Protein AF-A0A382CUG9-F1 (afdb_monomer_lite)

Radius of gyration: 14.4 Å; chains: 1; bounding box: 29×30×38 Å

Sequence (60 aa):
VSISDSKLEIKIKLNRRTKNHLNSMYFGVLAVGADVTGGFLAMNYIQASKSKINLIFKDF

Foldseek 3Di:
DDDDPVDDDDDDDQDPVQADPVSDGDPVSVVVRVVVRVVVVVVVVVVVVVDPDDDDDDDD

Organism: NCBI:txid408172

Secondary structure (DSSP, 8-state):
-EEETTEEE-----STTTB-TTSSBPHHHHHHHHHHHHHHHHHHHHHHHTS---------

InterPro domains:
  IPR029069 HotDog domain superfamily [SSF54637] (2-48)

Structure (mmCIF, N/CA/C/O backbone):
data_AF-A0A382CUG9-F1
#
_entry.id   AF-A0A382CUG9-F1
#
loop_
_atom_site.group_PDB
_atom_site.id
_atom_site.type_symbol
_atom_site.label_atom_id
_atom_site.label_alt_id
_atom_site.label_comp_id
_atom_site.label_asym_id
_atom_site.label_entity_id
_atom_site.label_seq_id
_atom_site.pdbx_PDB_ins_code
_atom_site.Cartn_x
_atom_site.Cartn_y
_atom_site.Cartn_z
_atom_site.occupancy
_atom_site.B_iso_or_equiv
_atom_site.auth_seq_id
_atom_site.auth_comp_id
_atom_site.auth_asym_id
_atom_site.auth_atom_id
_atom_site.pdbx_PDB_model_num
ATOM 1 N N . VAL A 1 1 ? 2.546 8.499 4.451 1.00 86.44 1 VAL A N 1
ATOM 2 C CA . VAL A 1 1 ? 1.073 8.449 4.327 1.00 86.44 1 VAL A CA 1
ATOM 3 C C . VAL A 1 1 ? 0.542 9.794 4.787 1.00 86.44 1 VAL A C 1
ATOM 5 O O . VAL A 1 1 ? 1.093 10.326 5.742 1.00 86.44 1 VAL A O 1
ATOM 8 N N . SER A 1 2 ? -0.424 10.374 4.083 1.00 92.25 2 SER A N 1
ATOM 9 C CA . SER A 1 2 ? -1.128 11.591 4.507 1.00 92.25 2 SER A CA 1
ATOM 10 C C . SER A 1 2 ? -2.618 11.278 4.550 1.00 92.25 2 SER A C 1
ATOM 12 O O . SER A 1 2 ? -3.117 10.639 3.627 1.00 92.25 2 SER A O 1
ATOM 14 N N . ILE A 1 3 ? -3.291 11.649 5.638 1.00 89.81 3 ILE A N 1
ATOM 15 C CA . ILE A 1 3 ? -4.708 11.356 5.876 1.00 89.81 3 ILE A CA 1
ATOM 16 C C . ILE A 1 3 ? -5.379 12.654 6.322 1.00 89.81 3 ILE A C 1
ATOM 18 O O . ILE A 1 3 ? -4.869 13.336 7.209 1.00 89.81 3 ILE A O 1
ATOM 22 N N . SER A 1 4 ? -6.503 12.978 5.699 1.00 91.06 4 SER A N 1
ATOM 23 C CA . SER A 1 4 ? -7.463 13.997 6.111 1.00 91.06 4 SER A CA 1
ATOM 24 C C . SER A 1 4 ? -8.874 13.410 6.053 1.00 91.06 4 SER A C 1
ATOM 26 O O . SER A 1 4 ? -9.069 12.299 5.556 1.00 91.06 4 SER A O 1
ATOM 28 N N . ASP A 1 5 ? -9.867 14.172 6.505 1.00 87.94 5 ASP A N 1
ATOM 29 C CA . ASP A 1 5 ? -11.265 13.723 6.552 1.00 87.94 5 ASP A CA 1
ATOM 30 C C . ASP A 1 5 ? -11.838 13.333 5.178 1.00 87.94 5 ASP A C 1
ATOM 32 O O . ASP A 1 5 ? -12.768 12.537 5.095 1.00 87.94 5 ASP A O 1
ATOM 36 N N . SER A 1 6 ? -11.275 13.865 4.088 1.00 93.19 6 SER A N 1
ATOM 37 C CA . SER A 1 6 ? -11.740 13.628 2.716 1.00 93.19 6 SER A CA 1
ATOM 38 C C . SER A 1 6 ? -10.709 12.962 1.805 1.00 93.19 6 SER A C 1
ATOM 40 O O . SER A 1 6 ? -10.999 12.720 0.632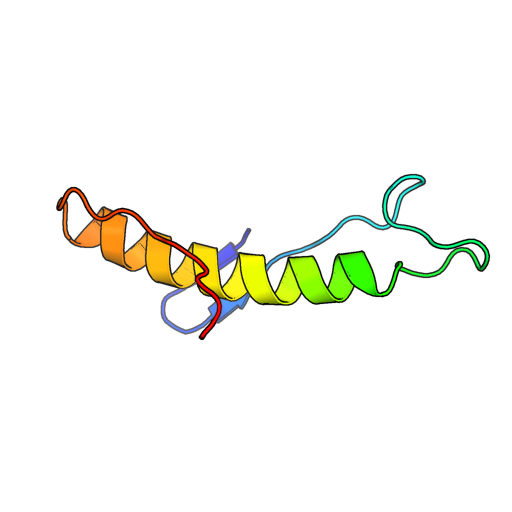 1.00 93.19 6 SER A O 1
ATOM 42 N N . LYS A 1 7 ? -9.491 12.692 2.294 1.00 93.81 7 LYS A N 1
ATOM 43 C CA . LYS A 1 7 ? -8.396 12.236 1.434 1.00 93.81 7 LYS A CA 1
ATOM 44 C C . LYS A 1 7 ? -7.399 11.352 2.164 1.00 93.81 7 LYS A C 1
ATOM 46 O O . LYS A 1 7 ? -6.946 11.662 3.260 1.00 93.81 7 LYS A O 1
ATOM 51 N N . LEU A 1 8 ? -6.965 10.298 1.482 1.00 94.19 8 LEU A N 1
ATOM 52 C CA . LEU A 1 8 ? -5.830 9.484 1.888 1.00 94.19 8 LEU A CA 1
ATOM 53 C C . LEU A 1 8 ? -4.830 9.399 0.735 1.00 94.19 8 LEU A C 1
ATOM 55 O O . LEU A 1 8 ? -5.191 9.058 -0.387 1.00 94.19 8 LEU A O 1
ATOM 59 N N . GLU A 1 9 ? -3.567 9.717 1.009 1.00 95.19 9 GLU A N 1
ATOM 60 C CA . GLU A 1 9 ? -2.477 9.638 0.040 1.00 95.19 9 GLU A CA 1
ATOM 61 C C . GLU A 1 9 ? -1.360 8.709 0.512 1.00 95.19 9 GLU A C 1
ATOM 63 O O . GLU A 1 9 ? -0.761 8.883 1.586 1.00 95.19 9 GLU A O 1
ATOM 68 N N . ILE A 1 10 ? -0.991 7.780 -0.368 1.00 94.62 10 ILE A N 1
ATOM 69 C CA . ILE A 1 10 ? 0.201 6.946 -0.234 1.00 94.62 10 ILE A CA 1
ATOM 70 C C . ILE A 1 10 ? 1.189 7.321 -1.332 1.00 94.62 10 ILE A C 1
ATOM 72 O O . ILE A 1 10 ? 0.858 7.354 -2.512 1.00 94.62 10 ILE A O 1
ATOM 76 N N . LYS A 1 11 ? 2.430 7.606 -0.934 1.00 95.62 11 LYS A N 1
ATOM 77 C CA . LYS A 1 11 ? 3.526 7.918 -1.853 1.00 95.62 11 LYS A CA 1
ATOM 78 C C . LYS A 1 11 ? 4.514 6.766 -1.837 1.00 95.62 11 LYS A C 1
ATOM 80 O O . LYS A 1 11 ? 5.104 6.480 -0.796 1.00 95.62 11 LYS A O 1
ATOM 85 N N . ILE A 1 12 ? 4.714 6.130 -2.988 1.00 96.50 12 ILE A N 1
ATOM 86 C CA . ILE A 1 12 ? 5.703 5.066 -3.151 1.00 96.50 12 ILE A CA 1
ATOM 87 C C . ILE A 1 12 ? 6.918 5.636 -3.873 1.00 96.50 12 ILE A C 1
ATOM 89 O O . ILE A 1 12 ? 6.828 6.125 -4.997 1.00 96.50 12 ILE A O 1
ATOM 93 N N . LYS A 1 13 ? 8.082 5.580 -3.219 1.00 96.56 13 LYS A N 1
ATOM 94 C CA . LYS A 1 13 ? 9.330 6.067 -3.811 1.00 96.56 13 LYS A CA 1
ATOM 95 C C . LYS A 1 13 ? 9.730 5.183 -4.990 1.00 96.56 13 LYS A C 1
ATOM 97 O O . LYS A 1 13 ? 9.866 3.970 -4.827 1.00 96.56 13 LYS A O 1
ATOM 102 N N . LEU A 1 14 ? 10.033 5.793 -6.133 1.00 97.19 14 LEU A N 1
ATOM 103 C CA . LEU A 1 14 ? 10.642 5.106 -7.270 1.00 97.19 14 LEU A CA 1
ATOM 104 C C . LEU A 1 14 ? 12.137 4.856 -6.991 1.00 97.19 14 LEU A C 1
ATOM 106 O O . LEU A 1 14 ? 12.938 5.785 -6.930 1.00 97.19 14 LEU A O 1
ATOM 110 N N . ASN A 1 15 ? 12.521 3.601 -6.772 1.00 97.19 15 ASN A N 1
ATOM 111 C CA . ASN A 1 15 ? 13.869 3.178 -6.396 1.00 97.19 15 ASN A CA 1
ATOM 112 C C . ASN A 1 15 ? 14.188 1.793 -6.992 1.00 97.19 15 ASN A C 1
ATOM 114 O O . ASN A 1 15 ? 13.338 1.189 -7.637 1.00 97.19 15 ASN A O 1
ATOM 118 N N . ARG A 1 16 ? 15.403 1.271 -6.764 1.00 96.06 16 ARG A N 1
ATOM 119 C CA . ARG A 1 16 ? 15.845 -0.026 -7.317 1.00 96.06 16 ARG A CA 1
ATOM 120 C C . ARG A 1 16 ? 14.866 -1.179 -7.047 1.00 96.06 16 ARG A C 1
ATOM 122 O O . ARG A 1 16 ? 14.740 -2.053 -7.889 1.00 96.06 16 ARG A O 1
ATOM 129 N N . ARG A 1 17 ? 14.193 -1.193 -5.891 1.00 96.06 17 ARG A N 1
ATOM 130 C CA . ARG A 1 17 ? 13.250 -2.255 -5.499 1.00 96.06 17 ARG A CA 1
ATOM 131 C C . ARG A 1 17 ? 11.848 -2.065 -6.073 1.00 96.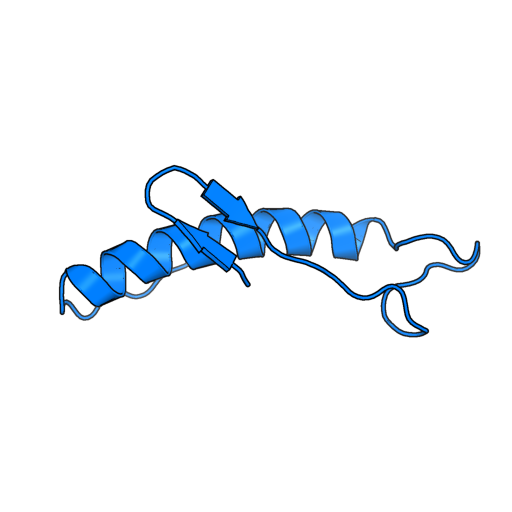06 17 ARG A C 1
ATOM 133 O O . ARG A 1 17 ? 11.105 -3.031 -6.150 1.00 96.06 17 ARG A O 1
ATOM 140 N N . THR A 1 18 ? 11.470 -0.837 -6.423 1.00 97.75 18 THR A N 1
ATOM 141 C CA . THR A 1 18 ? 10.117 -0.519 -6.910 1.00 97.75 18 THR A CA 1
ATOM 142 C C . THR A 1 18 ? 10.048 -0.337 -8.423 1.00 97.75 18 THR A C 1
ATOM 144 O O . THR A 1 18 ? 8.960 -0.177 -8.975 1.00 97.75 18 THR A O 1
ATOM 147 N N . LYS A 1 19 ? 11.200 -0.362 -9.100 1.00 97.88 19 LYS A N 1
ATOM 148 C CA . LYS A 1 19 ? 11.317 -0.301 -10.555 1.00 97.88 19 LYS A CA 1
ATOM 149 C C . LYS A 1 19 ? 11.228 -1.685 -11.200 1.00 97.88 19 LYS A C 1
ATOM 151 O O . LYS A 1 19 ? 11.605 -2.685 -10.597 1.00 97.88 19 LYS A O 1
ATOM 156 N N . ASN A 1 20 ? 10.784 -1.717 -12.450 1.00 96.69 20 ASN A N 1
ATOM 157 C CA . ASN A 1 20 ? 10.904 -2.862 -13.348 1.00 96.69 20 ASN A CA 1
ATOM 158 C C . ASN A 1 20 ? 12.182 -2.769 -14.213 1.00 96.69 20 ASN A C 1
ATOM 160 O O . ASN A 1 20 ? 12.968 -1.826 -14.097 1.00 96.69 20 ASN A O 1
ATOM 164 N N . HIS A 1 21 ? 12.364 -3.735 -15.118 1.00 95.81 21 HIS A N 1
ATOM 165 C CA . HIS A 1 21 ? 13.486 -3.801 -16.067 1.00 95.81 21 HIS A CA 1
ATOM 166 C C . HIS A 1 21 ? 13.512 -2.653 -17.100 1.00 95.81 21 HIS A C 1
ATOM 168 O O . HIS A 1 21 ? 14.507 -2.484 -17.795 1.00 95.81 21 HIS A O 1
ATOM 174 N N . LEU A 1 22 ? 12.453 -1.839 -17.171 1.00 97.00 22 LEU A N 1
ATOM 175 C CA . LEU A 1 22 ? 12.341 -0.646 -18.018 1.00 97.00 22 LEU A CA 1
ATOM 176 C C . LEU A 1 22 ? 12.554 0.658 -17.230 1.00 97.00 22 LEU A C 1
ATOM 178 O O . LEU A 1 22 ? 12.301 1.742 -17.743 1.00 97.00 22 LEU A O 1
ATOM 182 N N . ASN A 1 23 ? 13.006 0.580 -15.972 1.00 95.44 23 ASN A N 1
ATOM 183 C CA . ASN A 1 23 ? 13.188 1.716 -15.059 1.00 95.44 23 ASN A CA 1
ATOM 184 C C . ASN A 1 23 ? 11.906 2.475 -14.658 1.00 95.44 23 ASN A C 1
ATOM 186 O O . ASN A 1 23 ? 11.999 3.500 -13.973 1.00 95.44 23 ASN A O 1
ATOM 190 N N . SER A 1 24 ? 10.727 1.958 -15.002 1.00 97.31 24 SER A N 1
ATOM 191 C CA . SER A 1 24 ? 9.420 2.476 -14.579 1.00 97.31 24 SER A CA 1
ATOM 192 C C . SER A 1 24 ? 8.932 1.770 -13.314 1.00 97.31 24 SER A C 1
ATOM 194 O O . SER A 1 24 ? 9.493 0.751 -12.918 1.00 97.31 24 SER A O 1
ATOM 196 N N . MET A 1 25 ? 7.888 2.290 -12.661 1.00 97.56 25 MET A N 1
ATOM 197 C CA . MET A 1 25 ? 7.306 1.619 -11.494 1.00 97.56 25 MET A CA 1
ATOM 198 C C . MET A 1 25 ? 6.773 0.236 -11.887 1.00 97.56 25 MET A C 1
ATOM 200 O O . MET A 1 25 ? 6.046 0.098 -12.868 1.00 97.56 25 MET A O 1
ATOM 204 N N . TYR A 1 26 ? 7.155 -0.791 -11.131 1.00 97.88 26 TYR A N 1
ATOM 205 C CA . TYR A 1 26 ? 6.680 -2.149 -11.359 1.00 97.88 26 TYR A CA 1
ATOM 206 C C . TYR A 1 26 ? 5.170 -2.237 -11.116 1.00 97.88 26 TYR A C 1
ATOM 208 O O . TYR A 1 26 ? 4.672 -1.721 -10.119 1.00 97.88 26 TYR A O 1
ATOM 216 N N . PHE A 1 27 ? 4.443 -2.926 -11.996 1.00 97.12 27 PHE A N 1
ATOM 217 C CA . PHE A 1 27 ? 2.985 -3.042 -11.906 1.00 97.12 27 PHE A CA 1
ATOM 218 C C . PHE A 1 27 ? 2.515 -3.615 -10.560 1.00 97.12 27 PHE A C 1
ATOM 220 O O . PHE A 1 27 ? 1.594 -3.080 -9.951 1.00 97.12 27 PHE A O 1
ATOM 227 N N . GLY A 1 28 ? 3.210 -4.624 -10.025 1.00 96.94 28 GLY A N 1
ATOM 228 C CA . GLY A 1 28 ? 2.889 -5.166 -8.702 1.00 96.94 28 GLY A CA 1
ATOM 229 C C . GLY A 1 28 ? 3.031 -4.140 -7.572 1.00 96.94 28 GLY A C 1
ATOM 230 O O . GLY A 1 28 ? 2.295 -4.202 -6.598 1.00 96.94 28 GLY A O 1
ATOM 231 N N . VAL A 1 29 ? 3.914 -3.144 -7.709 1.00 97.50 29 VAL A N 1
ATOM 232 C CA . VAL A 1 29 ? 4.028 -2.050 -6.729 1.00 97.50 29 VAL A CA 1
ATOM 233 C C . VAL A 1 29 ? 2.813 -1.126 -6.792 1.00 97.50 29 VAL A C 1
ATOM 235 O O . VAL A 1 29 ? 2.376 -0.641 -5.752 1.00 97.50 29 VAL A O 1
ATOM 238 N N . LEU A 1 30 ? 2.248 -0.903 -7.984 1.00 95.25 30 LEU A N 1
ATOM 239 C CA . LEU A 1 30 ? 1.004 -0.144 -8.139 1.00 95.25 30 LEU A CA 1
ATOM 240 C C . LEU A 1 30 ? -0.174 -0.884 -7.496 1.00 95.25 30 LEU A C 1
ATOM 242 O O . LEU A 1 30 ? -0.918 -0.271 -6.735 1.00 95.25 30 LEU A O 1
ATOM 246 N N . ALA A 1 31 ? -0.294 -2.194 -7.740 1.00 95.81 31 ALA A N 1
ATOM 247 C CA . ALA A 1 31 ? -1.327 -3.032 -7.128 1.00 95.81 31 ALA A CA 1
ATOM 248 C C . ALA A 1 31 ? -1.227 -3.028 -5.592 1.00 95.81 31 ALA A C 1
ATOM 250 O O . ALA A 1 31 ? -2.192 -2.701 -4.910 1.00 95.81 31 ALA A O 1
ATOM 251 N N . VAL A 1 32 ? -0.024 -3.248 -5.047 1.00 94.94 32 VAL A N 1
ATOM 252 C CA . VAL A 1 32 ? 0.230 -3.138 -3.599 1.00 94.94 32 VAL A CA 1
ATOM 253 C C . VAL A 1 32 ? -0.118 -1.742 -3.078 1.00 94.94 32 VAL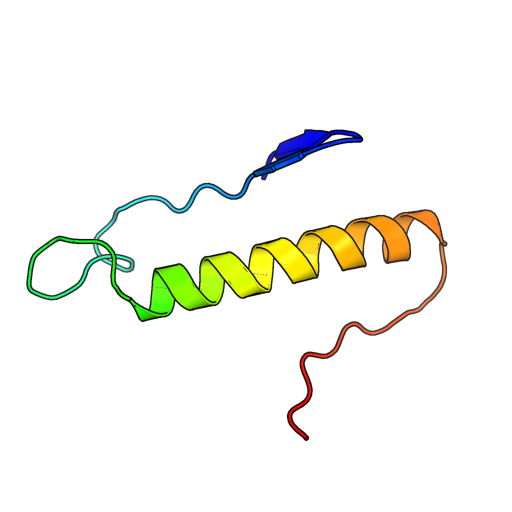 A C 1
ATOM 255 O O . VAL A 1 32 ? -0.678 -1.608 -1.996 1.00 94.94 32 VAL A O 1
ATOM 258 N N . GLY A 1 33 ? 0.183 -0.683 -3.834 1.00 95.19 33 GLY A N 1
ATOM 259 C CA . GLY A 1 33 ? -0.187 0.681 -3.460 1.00 95.19 33 GLY A CA 1
ATOM 260 C C . GLY A 1 33 ? -1.696 0.879 -3.309 1.00 95.19 33 GLY A C 1
ATOM 261 O O . GLY A 1 33 ? -2.125 1.541 -2.360 1.00 95.19 33 GLY A O 1
ATOM 262 N N . ALA A 1 34 ? -2.493 0.286 -4.200 1.00 93.44 34 ALA A N 1
ATOM 263 C CA . ALA A 1 34 ? -3.952 0.321 -4.128 1.00 93.44 34 ALA A CA 1
ATOM 264 C C . ALA A 1 34 ? -4.472 -0.396 -2.869 1.00 93.44 34 ALA A C 1
ATOM 266 O O . ALA A 1 34 ? -5.209 0.206 -2.085 1.00 93.44 34 ALA A O 1
ATOM 267 N N . ASP A 1 35 ? -4.007 -1.620 -2.609 1.00 93.31 35 ASP A N 1
ATOM 268 C CA . ASP A 1 35 ? -4.442 -2.409 -1.448 1.00 93.31 35 ASP A CA 1
ATOM 269 C C . ASP A 1 35 ? -4.052 -1.750 -0.122 1.00 93.31 35 ASP A C 1
ATOM 271 O O . ASP A 1 35 ? -4.867 -1.633 0.796 1.00 93.31 35 ASP A O 1
ATOM 275 N N . VAL A 1 36 ? -2.818 -1.245 -0.021 1.00 94.12 36 VAL A N 1
ATOM 276 C CA . VAL A 1 36 ? -2.335 -0.554 1.183 1.00 94.12 36 VAL A CA 1
ATOM 277 C C . VAL A 1 36 ? -3.150 0.717 1.440 1.00 94.12 36 VAL A C 1
ATOM 279 O O . VAL A 1 36 ? -3.415 1.041 2.595 1.00 94.12 36 VAL A O 1
ATOM 282 N N . THR A 1 37 ? -3.611 1.415 0.397 1.00 94.19 37 THR A N 1
ATOM 283 C CA . THR A 1 37 ? -4.482 2.598 0.534 1.00 94.19 37 THR A CA 1
ATOM 284 C C . THR A 1 37 ? -5.809 2.229 1.199 1.00 94.19 37 THR A C 1
ATOM 286 O O . THR A 1 37 ? -6.190 2.855 2.192 1.00 94.19 37 THR A O 1
ATOM 289 N N . GLY A 1 38 ? -6.476 1.173 0.722 1.00 92.06 38 GLY A N 1
ATOM 290 C CA . GLY A 1 38 ? -7.702 0.662 1.345 1.00 92.06 38 GLY A CA 1
ATOM 291 C C . GLY A 1 38 ? -7.466 0.135 2.763 1.00 92.06 38 GLY A C 1
ATOM 292 O O . GLY A 1 38 ? -8.235 0.426 3.681 1.00 92.06 38 GLY A O 1
ATOM 293 N N . GLY A 1 39 ? -6.352 -0.567 2.974 1.00 93.56 39 GLY A N 1
ATOM 294 C CA . GLY A 1 39 ? -5.978 -1.095 4.281 1.00 93.56 39 GLY A CA 1
ATOM 295 C C . GLY A 1 39 ? -5.733 -0.009 5.327 1.00 93.56 39 GLY A C 1
ATOM 296 O O . GLY A 1 39 ? -6.222 -0.116 6.449 1.00 93.56 39 GLY A O 1
ATOM 297 N N . PHE A 1 40 ? -5.038 1.072 4.964 1.00 93.69 40 PHE A N 1
ATOM 298 C CA . PHE A 1 40 ? -4.827 2.212 5.861 1.00 93.69 40 PHE A CA 1
ATOM 299 C C . PHE A 1 40 ? -6.133 2.926 6.213 1.00 93.69 40 PHE A C 1
ATOM 301 O O . PHE A 1 40 ? -6.295 3.347 7.359 1.00 93.69 40 PHE A O 1
ATOM 308 N N . LEU A 1 41 ? -7.070 3.037 5.266 1.00 92.38 41 LEU A N 1
ATOM 309 C CA . LEU A 1 41 ? -8.388 3.603 5.540 1.00 92.38 41 LEU A CA 1
ATOM 310 C C . LEU A 1 41 ? -9.139 2.764 6.581 1.00 92.38 41 LEU A C 1
ATOM 312 O O . LEU A 1 41 ? -9.594 3.301 7.589 1.00 92.38 41 LEU A O 1
ATOM 316 N N . ALA A 1 42 ? -9.207 1.444 6.388 1.00 93.00 42 ALA A N 1
ATOM 317 C CA . ALA A 1 42 ? -9.827 0.537 7.352 1.00 93.00 42 ALA A CA 1
ATOM 318 C C . ALA A 1 42 ? -9.127 0.596 8.721 1.00 93.00 42 ALA A C 1
ATOM 320 O O . ALA A 1 42 ? -9.784 0.680 9.759 1.00 93.00 42 ALA A O 1
ATOM 321 N N . MET A 1 43 ? -7.793 0.635 8.733 1.00 91.88 43 MET A N 1
ATOM 322 C CA . MET A 1 43 ? -7.002 0.725 9.959 1.00 91.88 43 MET A CA 1
ATOM 323 C C . MET A 1 43 ? -7.245 2.031 10.731 1.00 91.88 43 MET A C 1
ATOM 325 O O . MET A 1 43 ? -7.159 2.036 11.959 1.00 91.88 43 MET A O 1
ATOM 329 N N . ASN A 1 44 ? -7.573 3.132 10.046 1.00 90.81 44 ASN A N 1
ATOM 330 C CA . ASN A 1 44 ? -7.953 4.388 10.695 1.00 90.81 44 ASN A CA 1
ATOM 331 C C . ASN A 1 44 ? -9.241 4.215 11.523 1.00 90.81 44 ASN A C 1
ATOM 333 O O . ASN A 1 44 ? -9.276 4.548 12.707 1.00 90.81 44 ASN A O 1
ATOM 337 N N . TYR A 1 45 ? -10.269 3.595 10.937 1.00 91.88 45 TYR A N 1
ATOM 338 C CA . TYR A 1 45 ? -11.526 3.310 11.637 1.00 91.8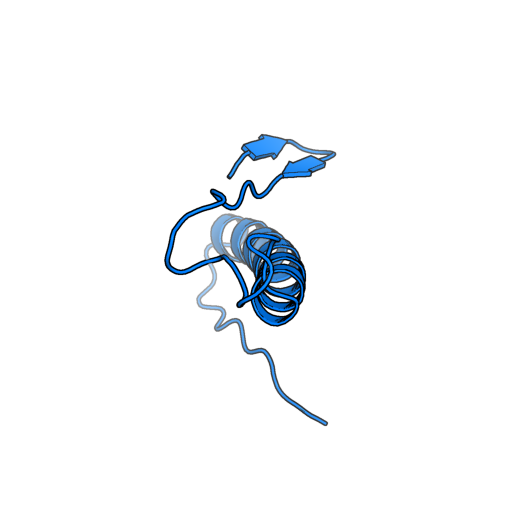8 45 TYR A CA 1
ATOM 339 C C . TYR A 1 45 ? -11.366 2.274 12.751 1.00 91.88 45 TYR A C 1
ATOM 341 O O . TYR A 1 45 ? -11.932 2.445 13.831 1.00 91.88 45 TYR A O 1
ATOM 349 N N . ILE A 1 46 ? -10.565 1.226 12.532 1.00 94.69 46 ILE A N 1
ATOM 350 C CA . ILE A 1 46 ? -10.278 0.218 13.562 1.00 94.69 46 ILE A CA 1
ATOM 351 C C . ILE A 1 46 ? -9.641 0.882 14.787 1.00 94.69 46 ILE A C 1
ATOM 353 O O . ILE A 1 46 ? -10.106 0.672 15.907 1.00 94.69 46 ILE A O 1
ATOM 357 N N . GLN A 1 47 ? -8.636 1.738 14.588 1.00 91.19 47 GLN A N 1
ATOM 358 C CA . GLN A 1 47 ? -7.998 2.465 15.688 1.00 91.19 47 GLN A 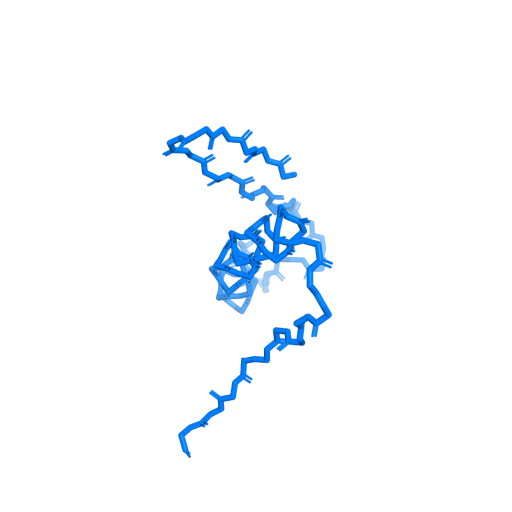CA 1
ATOM 359 C C . GLN A 1 47 ? -8.974 3.405 16.405 1.00 91.19 47 GLN A C 1
ATOM 361 O O . GLN A 1 47 ? -9.024 3.404 17.636 1.00 91.19 47 GLN A O 1
ATOM 366 N N . ALA A 1 48 ? -9.797 4.148 15.658 1.00 92.00 48 ALA A N 1
ATOM 367 C CA . ALA A 1 48 ? -10.820 5.021 16.233 1.00 92.00 48 ALA A CA 1
ATOM 368 C C . ALA A 1 48 ? -11.857 4.245 17.068 1.00 92.00 48 ALA A C 1
ATOM 370 O O . ALA A 1 48 ? -12.296 4.724 18.113 1.00 92.00 48 ALA A O 1
ATOM 371 N N . SER A 1 49 ? -12.201 3.022 16.652 1.00 95.50 49 SER A N 1
ATOM 372 C CA . SER A 1 49 ? -13.162 2.162 17.352 1.00 95.50 49 SER A CA 1
ATOM 373 C C . SER A 1 49 ? -12.654 1.600 18.687 1.00 95.50 49 SER A C 1
ATOM 375 O O . SER A 1 49 ? -13.449 1.065 19.459 1.00 95.50 49 SER A O 1
ATOM 377 N N . LYS A 1 50 ? -11.335 1.653 18.948 1.00 94.00 50 LYS A N 1
ATOM 378 C CA . LYS A 1 50 ? -10.655 1.025 20.103 1.00 94.00 50 LYS A CA 1
ATOM 379 C C . LYS A 1 50 ? -10.945 -0.475 20.279 1.00 94.00 50 LYS A C 1
ATOM 381 O O . LYS A 1 50 ? -10.705 -1.039 21.346 1.00 94.00 50 LYS A O 1
ATOM 386 N N . SER A 1 51 ? -11.445 -1.128 19.235 1.00 93.25 51 SER A N 1
ATOM 387 C CA . SER A 1 51 ? -11.810 -2.541 19.239 1.00 93.25 51 SER A CA 1
ATOM 388 C C . SER A 1 51 ? -10.680 -3.395 18.666 1.00 93.25 51 SER A C 1
ATOM 390 O O . SER A 1 51 ? -9.936 -2.965 17.784 1.00 93.25 51 SER A O 1
ATOM 392 N N . LYS A 1 52 ? -10.548 -4.635 19.148 1.00 92.56 52 LYS A N 1
ATOM 393 C CA . LYS A 1 52 ? -9.590 -5.607 18.598 1.00 92.56 52 LYS A CA 1
ATOM 394 C C . LYS A 1 52 ? -10.146 -6.226 17.316 1.00 92.56 52 LYS A C 1
ATOM 396 O O . LYS A 1 52 ? -10.748 -7.294 17.353 1.00 92.56 52 LYS A O 1
ATOM 401 N N . ILE A 1 53 ? -9.951 -5.537 16.195 1.00 94.38 53 ILE A N 1
ATOM 402 C CA . ILE A 1 53 ? -10.372 -5.989 14.865 1.00 94.38 53 ILE A CA 1
ATOM 403 C C . ILE A 1 53 ? -9.133 -6.413 14.073 1.00 94.38 53 ILE A C 1
ATOM 405 O O . ILE A 1 53 ? -8.184 -5.641 13.942 1.00 94.38 53 ILE A O 1
ATOM 409 N N . ASN A 1 54 ? -9.155 -7.628 13.524 1.00 92.12 54 ASN A N 1
ATOM 410 C CA . ASN A 1 54 ? -8.126 -8.112 12.606 1.00 92.12 54 ASN A CA 1
ATOM 411 C C . ASN A 1 54 ? -8.555 -7.807 11.167 1.00 92.12 54 ASN A C 1
ATOM 413 O O . ASN A 1 54 ? -9.539 -8.368 10.687 1.00 92.12 54 ASN A O 1
ATOM 417 N N . LEU A 1 55 ? -7.827 -6.924 10.482 1.00 91.25 55 LEU A N 1
ATOM 418 C CA . LEU A 1 55 ? -8.039 -6.655 9.061 1.00 91.25 55 LEU A CA 1
ATOM 419 C C . LEU A 1 55 ? -7.405 -7.775 8.224 1.00 91.25 55 LEU A C 1
ATOM 421 O O . LEU A 1 55 ? -6.212 -8.040 8.359 1.00 91.25 55 LEU A O 1
ATOM 425 N N . ILE A 1 56 ? -8.192 -8.419 7.361 1.00 90.81 56 ILE A N 1
ATOM 426 C CA . ILE A 1 56 ? -7.744 -9.535 6.519 1.00 90.81 56 ILE A CA 1
ATOM 427 C C . ILE A 1 56 ? -8.188 -9.270 5.080 1.00 90.81 56 ILE A C 1
ATOM 429 O O . ILE A 1 56 ? -9.361 -9.002 4.833 1.00 90.81 56 ILE A O 1
ATOM 433 N N . PHE A 1 57 ? -7.257 -9.386 4.135 1.00 86.12 57 PHE A N 1
ATOM 434 C CA . PHE A 1 57 ? -7.559 -9.453 2.707 1.00 86.12 57 PHE A CA 1
ATOM 435 C C . PHE A 1 57 ? -7.729 -10.930 2.344 1.00 86.12 57 PHE A C 1
ATOM 437 O O . PHE A 1 57 ? -6.744 -11.642 2.157 1.00 86.12 57 PHE A O 1
ATOM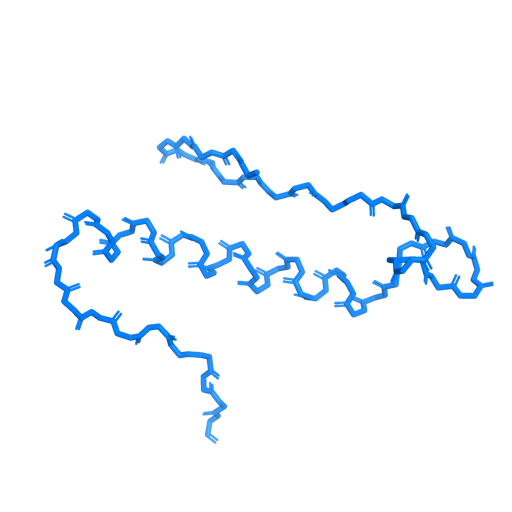 444 N N . LYS A 1 58 ? -8.974 -11.409 2.368 1.00 85.38 58 LYS A N 1
ATOM 445 C CA . LYS A 1 58 ? -9.336 -12.793 2.043 1.00 85.38 58 LYS A CA 1
ATOM 446 C C . LYS A 1 58 ? -9.792 -12.867 0.578 1.00 85.38 58 LYS A C 1
ATOM 448 O O . LYS A 1 58 ? -10.468 -11.957 0.104 1.00 85.38 58 LYS A O 1
ATOM 453 N N . ASP A 1 59 ? -9.397 -13.932 -0.112 1.00 75.56 59 ASP A N 1
ATOM 454 C CA . ASP A 1 59 ? -10.015 -14.360 -1.366 1.00 75.56 59 ASP A CA 1
ATOM 455 C C . ASP A 1 59 ? -11.427 -14.942 -1.137 1.00 75.56 59 ASP A C 1
ATOM 457 O O . ASP A 1 59 ? -11.883 -15.082 0.001 1.00 75.56 59 ASP A O 1
ATOM 461 N N . PHE A 1 60 ? -12.153 -15.198 -2.223 1.00 62.78 60 PHE A N 1
ATOM 462 C CA . PHE A 1 60 ? -13.531 -15.699 -2.181 1.00 62.78 60 PHE A CA 1
ATOM 463 C C . PHE A 1 60 ? -13.595 -17.198 -1.873 1.00 62.78 60 PHE A C 1
ATOM 465 O O . PHE A 1 60 ? -12.775 -17.949 -2.448 1.00 62.78 60 PHE A O 1
#

pLDDT: mean 93.09, std 5.42, range [62.78, 97.88]